Protein AF-A0AAU6RAV0-F1 (afdb_monomer_lite)

Structure (mmCIF, N/CA/C/O backbone):
data_AF-A0AAU6RAV0-F1
#
_entry.id   AF-A0AAU6RAV0-F1
#
loop_
_atom_site.group_PDB
_atom_site.id
_atom_site.type_symbol
_atom_site.label_atom_id
_atom_site.label_alt_id
_atom_site.label_comp_id
_atom_site.label_asym_id
_atom_site.label_entity_id
_atom_site.label_seq_id
_atom_site.pdbx_PDB_ins_code
_atom_site.Cartn_x
_atom_site.Cartn_y
_atom_site.Cartn_z
_atom_site.occupancy
_atom_site.B_iso_or_equiv
_atom_site.auth_seq_id
_atom_site.auth_comp_id
_atom_site.auth_asym_id
_atom_site.auth_atom_id
_atom_site.pdbx_PDB_model_num
ATOM 1 N N . MET A 1 1 ? 9.717 1.327 -17.435 1.00 71.56 1 MET A N 1
ATOM 2 C CA . MET A 1 1 ? 8.575 0.992 -16.561 1.00 71.56 1 MET A CA 1
ATOM 3 C C . MET A 1 1 ? 7.722 2.234 -16.394 1.00 71.56 1 MET A C 1
ATOM 5 O O . MET A 1 1 ? 8.290 3.305 -16.203 1.00 71.56 1 MET A O 1
ATOM 9 N N . THR A 1 2 ? 6.399 2.100 -16.464 1.00 78.50 2 THR A N 1
ATOM 10 C CA . THR A 1 2 ? 5.468 3.223 -16.307 1.00 78.50 2 THR A CA 1
ATOM 11 C C . THR A 1 2 ? 4.397 2.832 -15.302 1.00 78.50 2 THR A C 1
ATOM 13 O O . THR A 1 2 ? 3.655 1.884 -15.534 1.00 78.50 2 THR A O 1
ATOM 16 N N . VAL A 1 3 ? 4.328 3.552 -14.183 1.00 86.00 3 VAL A N 1
ATOM 17 C CA . VAL A 1 3 ? 3.270 3.371 -13.183 1.00 86.00 3 VAL A CA 1
ATOM 18 C C . VAL A 1 3 ? 1.968 3.962 -13.743 1.00 86.00 3 VAL A C 1
ATOM 20 O O . VAL A 1 3 ? 1.996 5.105 -14.211 1.00 86.00 3 VAL A O 1
ATOM 23 N N . PRO A 1 4 ? 0.832 3.236 -13.722 1.00 88.25 4 PRO A N 1
ATOM 24 C CA . PRO A 1 4 ? -0.442 3.778 -14.190 1.00 88.25 4 PRO A CA 1
ATOM 25 C C . PRO A 1 4 ? -0.880 5.021 -13.402 1.00 88.25 4 PRO A C 1
ATOM 27 O O . PRO A 1 4 ? -0.485 5.231 -12.255 1.00 88.25 4 PRO A O 1
ATOM 30 N N . ILE A 1 5 ? -1.731 5.855 -14.002 1.00 86.56 5 ILE A N 1
ATOM 31 C CA . ILE A 1 5 ? -2.294 7.031 -13.324 1.00 86.56 5 ILE A CA 1
ATOM 32 C C . ILE A 1 5 ? -3.286 6.561 -12.257 1.00 86.56 5 ILE A C 1
ATOM 34 O O . ILE A 1 5 ? -4.243 5.859 -12.573 1.00 86.56 5 ILE A O 1
ATOM 38 N N . LYS A 1 6 ? -3.088 7.003 -11.008 1.00 88.19 6 LYS A N 1
ATOM 39 C CA . LYS A 1 6 ? -3.921 6.648 -9.844 1.00 88.19 6 LYS A CA 1
ATOM 40 C C . LYS A 1 6 ? -4.127 5.126 -9.683 1.00 88.19 6 LYS A C 1
ATOM 42 O O . LYS A 1 6 ? -5.265 4.653 -9.711 1.00 88.19 6 LYS A O 1
ATOM 47 N N . PRO A 1 7 ? -3.049 4.344 -9.513 1.00 93.25 7 PRO A N 1
ATOM 48 C CA . PRO A 1 7 ? -3.130 2.890 -9.558 1.00 93.25 7 PRO A CA 1
ATOM 49 C C . PRO A 1 7 ? -3.674 2.271 -8.258 1.00 93.25 7 PRO A C 1
ATOM 51 O O . PRO A 1 7 ? -4.022 1.096 -8.232 1.00 93.25 7 PRO A O 1
ATOM 54 N N . PHE A 1 8 ? -3.766 3.032 -7.166 1.00 95.56 8 PHE A N 1
ATOM 55 C CA . PHE A 1 8 ? -4.202 2.522 -5.869 1.00 95.56 8 PHE A CA 1
ATOM 56 C C . PHE A 1 8 ? -5.709 2.710 -5.709 1.00 95.56 8 PHE A C 1
ATOM 58 O O . PHE A 1 8 ? -6.188 3.809 -5.411 1.00 95.56 8 PHE A O 1
ATOM 65 N N . ARG A 1 9 ? -6.473 1.629 -5.887 1.00 95.44 9 ARG A N 1
ATOM 66 C CA . ARG A 1 9 ? -7.933 1.628 -5.735 1.00 95.44 9 ARG A CA 1
ATOM 67 C C . ARG A 1 9 ? -8.352 0.708 -4.599 1.00 95.44 9 ARG A C 1
ATOM 69 O O . ARG A 1 9 ? -8.193 -0.502 -4.698 1.00 95.44 9 ARG A O 1
ATOM 76 N N . LEU A 1 10 ? -8.931 1.290 -3.552 1.00 96.75 10 LEU A N 1
ATOM 77 C CA . LEU A 1 10 ? -9.359 0.556 -2.367 1.00 96.75 10 LEU A CA 1
ATOM 78 C C . LEU A 1 10 ? -10.600 -0.308 -2.628 1.00 96.75 10 LEU A C 1
ATOM 80 O O . LEU A 1 10 ? -11.670 0.209 -2.954 1.00 96.75 10 LEU A O 1
ATOM 84 N N . LEU A 1 11 ? -10.468 -1.606 -2.380 1.00 95.81 11 LEU A N 1
ATOM 85 C CA . LEU A 1 11 ? -11.560 -2.561 -2.237 1.00 95.81 11 LEU A CA 1
ATOM 86 C C . LEU A 1 11 ? -11.969 -2.619 -0.759 1.00 95.81 11 LEU A C 1
ATOM 88 O O . LEU A 1 11 ? -11.136 -2.833 0.119 1.00 95.81 11 LEU A O 1
ATOM 92 N N . LYS A 1 12 ? -13.255 -2.408 -0.459 1.00 94.06 12 LYS A N 1
ATOM 93 C CA . LYS A 1 12 ? -13.777 -2.400 0.927 1.00 94.06 12 LYS A CA 1
ATOM 94 C C . LYS A 1 12 ? -14.094 -3.803 1.465 1.00 94.06 12 LYS A C 1
ATOM 96 O O . LYS A 1 12 ? -14.724 -3.935 2.509 1.00 94.06 12 LYS A O 1
ATOM 101 N N . HIS A 1 13 ? -13.670 -4.828 0.744 1.00 93.75 13 HIS A N 1
ATOM 102 C CA . HIS A 1 13 ? -13.849 -6.245 1.022 1.00 93.75 13 HIS A CA 1
ATOM 103 C C . HIS A 1 13 ? -12.522 -6.963 0.770 1.00 93.75 13 HIS A C 1
ATOM 105 O O . HIS A 1 13 ? -11.624 -6.398 0.146 1.00 93.75 13 HIS A O 1
ATOM 111 N N . HIS A 1 14 ? -12.407 -8.203 1.239 1.00 93.56 14 HIS A N 1
ATOM 112 C CA . HIS A 1 14 ? -11.262 -9.050 0.920 1.00 93.56 14 HIS A CA 1
ATOM 113 C C . HIS A 1 14 ? -11.235 -9.317 -0.589 1.00 93.56 14 HIS A C 1
ATOM 115 O O . HIS A 1 14 ? -12.265 -9.704 -1.138 1.00 93.56 14 HIS A O 1
ATOM 121 N N . ALA A 1 15 ? -10.091 -9.135 -1.261 1.00 93.88 15 ALA A N 1
ATOM 122 C CA . ALA A 1 15 ? -10.049 -9.322 -2.716 1.00 93.88 15 ALA A CA 1
ATOM 123 C C . ALA A 1 15 ? -10.439 -10.749 -3.108 1.00 93.88 15 ALA A C 1
ATOM 125 O O . ALA A 1 15 ? -10.019 -11.723 -2.470 1.00 93.88 15 ALA A O 1
ATOM 126 N N . THR A 1 16 ? -11.224 -10.846 -4.178 1.00 95.88 16 THR A N 1
ATOM 127 C CA . THR A 1 16 ? -11.565 -12.109 -4.828 1.00 95.88 16 THR A CA 1
ATOM 128 C C . THR A 1 16 ? -10.584 -12.422 -5.957 1.00 95.88 16 THR A C 1
ATOM 130 O O . THR A 1 16 ? -9.750 -11.601 -6.344 1.00 95.88 16 THR A O 1
ATOM 133 N N . ARG A 1 17 ? -10.689 -13.620 -6.538 1.00 94.56 17 ARG A N 1
ATOM 134 C CA . ARG A 1 17 ? -9.878 -14.000 -7.703 1.00 94.56 17 ARG A CA 1
ATOM 135 C C . ARG A 1 17 ? -10.115 -13.065 -8.894 1.00 94.56 17 ARG A C 1
ATOM 137 O O . ARG A 1 17 ? -9.182 -12.759 -9.632 1.00 94.56 17 ARG A O 1
ATOM 144 N N . GLU A 1 18 ? -11.350 -12.610 -9.078 1.00 95.94 18 GLU A N 1
ATOM 145 C CA . GLU A 1 18 ? -11.727 -11.660 -10.123 1.00 95.94 18 GLU A CA 1
ATOM 146 C C . GLU A 1 18 ? -11.078 -10.291 -9.899 1.00 95.94 18 GLU A C 1
ATOM 148 O O . GLU A 1 18 ? -10.617 -9.679 -10.865 1.00 95.94 18 GLU A O 1
ATOM 153 N N . ASP A 1 19 ? 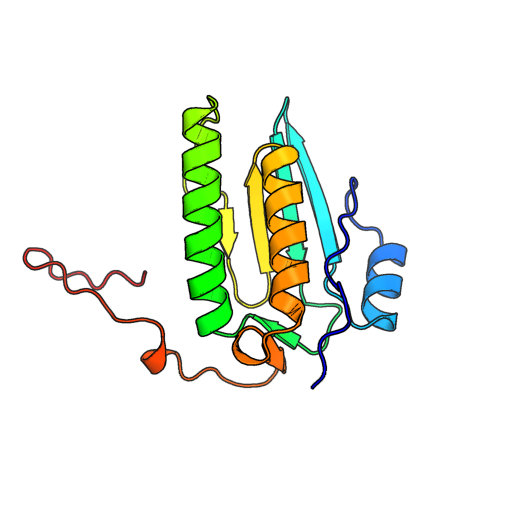-10.995 -9.836 -8.644 1.00 95.69 19 ASP A N 1
ATOM 154 C CA . ASP A 1 19 ? -10.301 -8.596 -8.285 1.00 95.69 19 ASP A CA 1
ATOM 155 C C . ASP A 1 19 ? -8.814 -8.681 -8.645 1.00 95.69 19 ASP A C 1
ATOM 157 O O . ASP A 1 19 ? -8.313 -7.808 -9.355 1.00 95.69 19 ASP A O 1
ATOM 161 N N . TYR A 1 20 ? -8.133 -9.765 -8.250 1.00 94.50 20 TYR A N 1
ATOM 162 C CA . TYR A 1 20 ? -6.730 -10.002 -8.608 1.00 94.50 20 TYR A CA 1
ATOM 163 C C . TYR A 1 20 ? -6.522 -10.030 -10.127 1.00 94.50 20 TYR A C 1
ATOM 165 O O . TYR A 1 20 ? -5.657 -9.323 -10.640 1.00 94.50 20 TYR A O 1
ATOM 173 N N . GLY A 1 21 ? -7.354 -10.773 -10.867 1.00 95.00 21 GLY A N 1
ATOM 174 C CA . GLY A 1 21 ? -7.264 -10.830 -12.330 1.00 95.00 21 GLY A CA 1
ATOM 175 C C . GLY A 1 21 ? -7.567 -9.487 -13.007 1.00 95.00 21 GLY A C 1
ATOM 176 O O . GLY A 1 21 ? -7.038 -9.180 -14.075 1.00 95.00 21 GLY A O 1
ATOM 177 N N . SER A 1 22 ? -8.406 -8.648 -12.396 1.00 95.81 22 SER A N 1
ATOM 178 C CA . SER A 1 22 ? -8.627 -7.276 -12.850 1.00 95.81 22 SER A CA 1
ATOM 179 C C . SER A 1 22 ? -7.403 -6.395 -12.598 1.00 95.81 22 SER A C 1
ATOM 181 O O . SER A 1 22 ? -6.965 -5.697 -13.512 1.00 95.81 22 SER A O 1
ATOM 183 N N . CYS A 1 23 ? -6.824 -6.450 -11.399 1.00 95.81 23 CYS A N 1
ATOM 184 C CA . CYS A 1 23 ? -5.620 -5.703 -11.047 1.00 95.81 23 CYS A CA 1
ATOM 185 C C . CYS A 1 23 ? -4.426 -6.085 -11.934 1.00 95.81 23 CYS A C 1
ATOM 187 O O . CYS A 1 23 ? -3.753 -5.194 -12.447 1.00 95.81 23 CYS A O 1
ATOM 189 N N . GLU A 1 24 ? -4.233 -7.378 -12.204 1.00 95.00 24 GLU A N 1
ATOM 190 C CA . GLU A 1 24 ? -3.163 -7.891 -13.068 1.00 95.00 24 GLU A CA 1
ATOM 191 C C . GLU A 1 24 ? -3.274 -7.366 -14.503 1.00 95.00 24 GLU A C 1
ATOM 193 O O . GLU A 1 24 ? -2.316 -6.818 -15.045 1.00 95.00 24 GLU A O 1
ATOM 198 N N . ARG A 1 25 ? -4.469 -7.429 -15.106 1.00 95.31 25 ARG A N 1
ATOM 199 C CA . ARG A 1 25 ? -4.701 -6.897 -16.463 1.00 95.31 25 ARG A CA 1
ATOM 200 C C . ARG A 1 25 ? -4.451 -5.397 -16.578 1.00 95.31 25 ARG A C 1
ATOM 202 O O . ARG A 1 25 ? -4.089 -4.924 -17.650 1.00 95.31 25 ARG A O 1
ATOM 209 N N . ASN A 1 26 ? -4.681 -4.654 -15.499 1.00 94.94 26 ASN A N 1
ATOM 210 C CA . ASN A 1 26 ? -4.469 -3.210 -15.458 1.00 94.94 26 ASN A CA 1
ATOM 211 C C . ASN A 1 26 ? -3.064 -2.829 -14.966 1.00 94.94 26 ASN A C 1
ATOM 213 O O . ASN A 1 26 ? -2.755 -1.639 -14.919 1.00 94.94 26 ASN A O 1
ATOM 217 N N . ASN A 1 27 ? -2.226 -3.810 -14.612 1.00 94.12 27 ASN A N 1
ATOM 218 C CA . ASN A 1 27 ? -0.908 -3.609 -14.020 1.00 94.12 27 ASN A CA 1
ATOM 219 C C . ASN A 1 27 ? -0.952 -2.677 -12.794 1.00 94.12 27 ASN A C 1
ATOM 221 O O . ASN A 1 27 ? -0.187 -1.718 -12.701 1.00 94.12 27 ASN A O 1
ATOM 225 N N . ILE A 1 28 ? -1.879 -2.924 -11.865 1.00 95.56 28 ILE A N 1
ATOM 226 C CA . ILE A 1 28 ? -2.036 -2.137 -10.632 1.00 95.56 28 ILE A CA 1
ATOM 227 C C . ILE A 1 28 ? -1.948 -3.028 -9.388 1.00 95.56 28 ILE A C 1
ATOM 229 O O . ILE A 1 28 ? -2.308 -4.205 -9.455 1.00 95.56 28 ILE A O 1
ATOM 233 N N . PRO A 1 29 ? -1.512 -2.496 -8.234 1.00 95.69 29 PRO A N 1
ATOM 234 C CA . PRO A 1 29 ? -1.508 -3.234 -6.983 1.00 95.69 29 PRO A CA 1
ATOM 235 C C . PRO A 1 29 ? -2.932 -3.511 -6.497 1.00 95.69 29 PRO A C 1
ATOM 237 O O . PRO A 1 29 ? -3.864 -2.724 -6.698 1.00 95.69 29 PRO A O 1
ATOM 240 N N . THR A 1 30 ? -3.093 -4.625 -5.797 1.00 97.00 30 THR A N 1
ATOM 241 C CA . THR A 1 30 ? -4.350 -4.975 -5.139 1.00 97.00 30 THR A CA 1
ATOM 242 C C . THR A 1 30 ? -4.398 -4.274 -3.789 1.00 97.00 30 THR A C 1
ATOM 244 O O . THR A 1 30 ? -3.580 -4.557 -2.926 1.00 97.00 30 THR A O 1
ATOM 247 N N . CYS A 1 31 ? -5.336 -3.343 -3.604 1.00 97.38 31 CYS A N 1
ATOM 248 C CA . CYS A 1 31 ? -5.524 -2.626 -2.340 1.00 97.38 31 CYS A CA 1
ATOM 249 C C . CYS A 1 31 ? -6.855 -3.060 -1.724 1.00 97.38 31 CYS A C 1
ATOM 251 O O . CYS A 1 31 ? -7.903 -2.722 -2.275 1.00 97.38 31 CYS A O 1
ATOM 253 N N . HIS A 1 32 ? -6.857 -3.778 -0.605 1.00 96.94 32 HIS A N 1
ATOM 254 C CA . HIS A 1 32 ? -8.093 -4.324 -0.041 1.00 96.94 32 HIS A CA 1
ATOM 255 C C . HIS A 1 32 ? -8.163 -4.253 1.485 1.00 96.94 32 HIS A C 1
ATOM 257 O O . HIS A 1 32 ? -7.157 -4.060 2.167 1.00 96.94 32 HIS A O 1
ATOM 263 N N . ILE A 1 33 ? -9.367 -4.400 2.035 1.00 96.38 33 ILE A N 1
ATOM 264 C CA . ILE A 1 33 ? -9.558 -4.563 3.475 1.00 96.38 33 ILE A CA 1
ATOM 265 C C . ILE A 1 33 ? -9.585 -6.055 3.802 1.00 96.38 33 ILE A C 1
ATOM 267 O O . ILE A 1 33 ? -10.498 -6.765 3.389 1.00 96.38 33 ILE A O 1
ATOM 271 N N . THR A 1 34 ? -8.606 -6.526 4.575 1.00 93.75 34 THR A N 1
ATOM 272 C CA . THR A 1 34 ? -8.495 -7.944 4.961 1.00 93.75 34 THR A CA 1
ATOM 273 C C . THR A 1 34 ? -9.312 -8.279 6.200 1.00 93.75 34 THR A C 1
ATOM 275 O O . THR A 1 34 ? -9.765 -9.407 6.376 1.00 93.75 34 THR A O 1
ATOM 278 N N . SER A 1 35 ? -9.508 -7.306 7.088 1.00 91.19 35 SER A N 1
ATOM 279 C CA . SER A 1 35 ? -10.280 -7.485 8.315 1.00 91.19 35 SER A CA 1
ATOM 280 C C . SER A 1 35 ? -10.812 -6.162 8.847 1.00 91.19 35 SER A C 1
ATOM 282 O O . SER A 1 35 ? -10.212 -5.104 8.659 1.00 91.19 35 SER A O 1
ATOM 284 N N . THR A 1 36 ? -11.926 -6.235 9.570 1.00 91.06 36 THR A N 1
ATOM 285 C CA . THR A 1 36 ? -12.533 -5.106 10.279 1.00 91.06 36 THR A CA 1
ATOM 286 C C . THR A 1 36 ? -12.821 -5.502 11.719 1.00 91.06 36 THR A C 1
ATOM 288 O O . THR A 1 36 ? -13.333 -6.591 11.973 1.00 91.06 36 THR A O 1
ATOM 291 N N . HIS A 1 37 ? -12.513 -4.627 12.672 1.00 85.19 37 HIS A N 1
ATOM 292 C CA . HIS A 1 37 ? -12.804 -4.851 14.084 1.00 85.19 37 HIS A CA 1
ATOM 293 C C . HIS A 1 37 ? -13.216 -3.541 14.759 1.00 85.19 37 HIS A C 1
ATOM 295 O O . HIS A 1 37 ? -12.395 -2.640 14.962 1.00 85.19 37 HIS A O 1
ATOM 301 N N . GLY A 1 38 ? -14.502 -3.429 15.098 1.00 86.19 38 GLY A N 1
ATOM 302 C CA . GLY A 1 38 ? -15.086 -2.178 15.576 1.00 86.19 38 GLY A CA 1
ATOM 303 C C . GLY A 1 38 ? -14.914 -1.062 14.542 1.00 86.19 38 GLY A C 1
ATOM 304 O O . GLY A 1 38 ? -15.250 -1.235 13.375 1.00 86.19 38 GLY A O 1
ATOM 305 N N . LYS A 1 39 ? -14.347 0.074 14.963 1.00 85.62 39 LYS A N 1
ATOM 306 C CA . LYS A 1 39 ? -14.094 1.239 14.093 1.00 85.62 39 LYS A CA 1
ATOM 307 C C . LYS A 1 39 ? -12.811 1.143 13.247 1.00 85.62 39 LYS A C 1
ATOM 309 O O . LYS A 1 39 ? -12.461 2.107 12.569 1.00 85.62 39 LYS A O 1
ATOM 314 N N . TYR A 1 40 ? -12.088 0.024 13.318 1.00 87.00 40 TYR A N 1
ATOM 315 C CA . TYR A 1 40 ? -10.792 -0.156 12.662 1.00 87.00 40 TYR A CA 1
ATOM 316 C C . TYR A 1 40 ? -10.857 -1.179 11.539 1.00 87.00 40 TYR A C 1
ATOM 318 O O . TYR A 1 40 ? -11.588 -2.165 11.624 1.00 87.00 40 TYR A O 1
ATOM 326 N N . ALA A 1 41 ? -10.025 -0.970 10.528 1.00 90.56 41 ALA A N 1
ATOM 327 C CA . ALA A 1 41 ? -9.829 -1.874 9.414 1.00 90.56 41 ALA A CA 1
ATOM 328 C C . ALA A 1 41 ? -8.333 -2.133 9.197 1.00 90.56 41 ALA A C 1
ATOM 330 O O . ALA A 1 41 ? -7.480 -1.316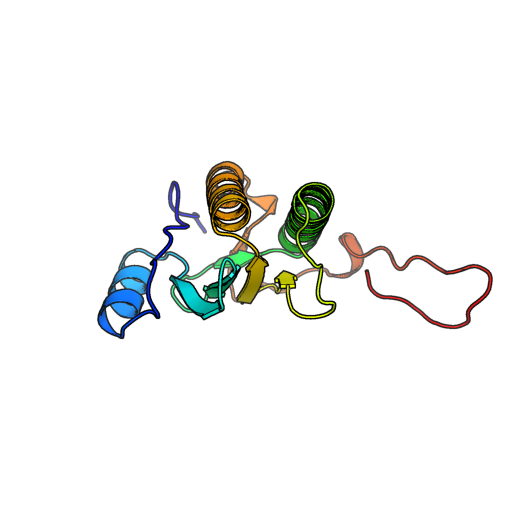 9.556 1.00 90.56 41 ALA A O 1
ATOM 331 N N . THR A 1 42 ? -8.027 -3.289 8.623 1.00 91.56 42 THR A N 1
ATOM 332 C CA . THR A 1 42 ? -6.687 -3.636 8.153 1.00 91.56 42 THR A CA 1
ATOM 333 C C . THR A 1 42 ? -6.685 -3.524 6.637 1.00 91.56 42 THR A C 1
ATOM 335 O O . THR A 1 42 ? -7.365 -4.292 5.960 1.00 91.56 42 THR A O 1
ATOM 338 N N . LEU A 1 43 ? -5.953 -2.540 6.130 1.00 93.50 43 LEU A N 1
ATOM 339 C CA . LEU A 1 43 ? -5.618 -2.378 4.725 1.00 93.50 43 LEU A CA 1
ATOM 340 C C . LEU A 1 43 ? -4.399 -3.237 4.404 1.00 93.50 43 LEU A C 1
ATOM 342 O O . LEU A 1 43 ? -3.392 -3.159 5.109 1.00 93.50 43 LEU A O 1
ATOM 346 N N . GLU A 1 44 ? -4.467 -3.962 3.300 1.00 94.50 44 GLU A N 1
ATOM 347 C CA . GLU A 1 44 ? -3.307 -4.565 2.656 1.00 94.50 44 GLU A CA 1
ATOM 348 C C . GLU A 1 44 ? -3.206 -4.048 1.219 1.00 94.50 44 GLU A C 1
ATOM 350 O O . GLU A 1 44 ? -4.214 -3.928 0.515 1.00 94.50 44 GLU A O 1
ATOM 355 N N . ILE A 1 45 ? -1.995 -3.670 0.816 1.00 94.94 45 ILE A N 1
ATOM 356 C CA . ILE A 1 45 ? -1.651 -3.313 -0.558 1.00 94.94 45 ILE A CA 1
ATOM 357 C C . ILE A 1 45 ? -0.571 -4.279 -1.016 1.00 94.94 45 ILE A C 1
ATOM 359 O O . ILE A 1 45 ? 0.550 -4.231 -0.509 1.00 94.94 45 ILE A O 1
ATOM 363 N N . ASP A 1 46 ? -0.910 -5.114 -1.986 1.00 93.25 46 ASP A N 1
ATOM 364 C CA . ASP A 1 46 ? -0.021 -6.112 -2.565 1.00 93.25 46 ASP A CA 1
ATOM 365 C C . ASP A 1 46 ? 0.339 -5.729 -4.006 1.00 93.25 46 ASP A C 1
ATOM 367 O O . ASP A 1 46 ? -0.530 -5.441 -4.835 1.00 93.25 46 ASP A O 1
ATOM 371 N N . PHE A 1 47 ? 1.636 -5.717 -4.299 1.00 91.88 47 PHE A N 1
ATOM 372 C CA . PHE A 1 47 ? 2.192 -5.412 -5.616 1.00 91.88 47 PHE A CA 1
ATOM 373 C C . PHE A 1 47 ? 2.350 -6.662 -6.503 1.00 91.88 47 PHE A C 1
ATOM 375 O O . PHE A 1 47 ? 2.876 -6.563 -7.608 1.00 91.88 47 PHE A O 1
ATOM 382 N N . ILE A 1 48 ? 1.885 -7.842 -6.072 1.00 91.12 48 ILE A N 1
ATOM 383 C CA . ILE A 1 48 ? 1.967 -9.086 -6.859 1.00 91.12 48 ILE A CA 1
ATOM 384 C C . ILE A 1 48 ? 1.304 -8.975 -8.241 1.00 91.12 48 ILE A C 1
ATOM 386 O O . ILE A 1 48 ? 1.763 -9.595 -9.200 1.00 91.12 48 ILE A O 1
ATOM 390 N N . THR A 1 49 ? 0.256 -8.155 -8.356 1.00 91.19 49 THR A N 1
ATOM 391 C CA . THR A 1 49 ? -0.511 -7.923 -9.589 1.00 91.19 49 THR A CA 1
ATOM 392 C C . THR A 1 49 ? 0.083 -6.848 -10.497 1.00 91.19 49 THR A C 1
ATOM 394 O O . THR A 1 49 ? -0.558 -6.460 -11.471 1.00 91.19 49 THR A O 1
ATOM 397 N N . CYS A 1 50 ? 1.286 -6.346 -10.216 1.00 91.75 50 CYS A N 1
ATOM 398 C CA . CYS A 1 50 ? 1.962 -5.412 -11.108 1.00 91.75 50 CYS A CA 1
ATOM 399 C C . CYS A 1 50 ? 3.448 -5.744 -11.327 1.00 91.75 50 CYS A C 1
ATOM 401 O O . CYS A 1 50 ? 4.048 -6.611 -10.688 1.00 91.75 50 CYS A O 1
ATOM 403 N N . ASP A 1 51 ? 4.047 -5.095 -12.322 1.00 92.31 51 ASP A N 1
ATOM 404 C CA . ASP A 1 51 ? 5.459 -5.230 -12.695 1.00 92.31 51 ASP A CA 1
ATOM 405 C C . ASP A 1 51 ? 6.394 -4.316 -11.885 1.00 92.31 51 ASP A C 1
ATOM 407 O O . ASP A 1 51 ? 7.614 -4.352 -12.063 1.00 92.31 51 ASP A O 1
ATOM 411 N N . TYR A 1 52 ? 5.840 -3.540 -10.954 1.00 91.44 52 TYR A N 1
ATOM 412 C CA . TYR A 1 52 ? 6.558 -2.565 -10.147 1.00 91.44 52 TYR A CA 1
ATOM 413 C C . TYR A 1 52 ? 6.310 -2.744 -8.653 1.00 91.44 52 TYR A C 1
ATOM 415 O O . TYR A 1 52 ? 5.311 -3.310 -8.229 1.00 91.44 52 TYR A O 1
ATOM 423 N N . ARG A 1 53 ? 7.228 -2.225 -7.841 1.00 90.38 53 ARG A N 1
ATOM 424 C CA . ARG A 1 53 ? 7.160 -2.237 -6.375 1.00 90.38 53 ARG A CA 1
ATOM 425 C C . ARG A 1 53 ? 7.722 -0.939 -5.801 1.00 90.38 53 ARG A C 1
ATOM 427 O O . ARG A 1 53 ? 8.298 -0.141 -6.546 1.00 90.38 53 ARG A O 1
ATOM 434 N N . LEU A 1 54 ? 7.580 -0.713 -4.494 1.00 89.00 54 LEU A N 1
ATOM 435 C CA . LEU A 1 54 ? 8.212 0.446 -3.862 1.00 89.00 54 LEU A CA 1
ATOM 436 C C . LEU A 1 54 ? 9.739 0.307 -3.877 1.00 89.00 54 LEU A C 1
ATOM 438 O O . LEU A 1 54 ? 10.290 -0.702 -3.430 1.00 89.00 54 LEU A O 1
ATOM 442 N N . SER A 1 55 ? 10.420 1.363 -4.316 1.00 89.56 55 SER A N 1
ATOM 443 C CA . SER A 1 55 ? 11.863 1.518 -4.124 1.00 89.56 55 SER A CA 1
ATOM 444 C C . SER A 1 55 ? 12.193 1.721 -2.642 1.00 89.56 55 SER A C 1
ATOM 446 O O . SER A 1 55 ? 11.316 2.041 -1.839 1.00 89.56 55 SER A O 1
ATOM 448 N N . SER A 1 56 ? 13.463 1.613 -2.264 1.00 85.81 56 SER A N 1
ATOM 449 C CA . SER A 1 56 ? 13.918 1.909 -0.897 1.00 85.81 56 SER A CA 1
ATOM 450 C C . SER A 1 56 ? 13.636 3.364 -0.501 1.00 85.81 56 SER A C 1
ATOM 452 O O . SER A 1 56 ? 13.213 3.639 0.622 1.00 85.81 56 SER A O 1
ATOM 454 N N . TYR A 1 57 ? 13.780 4.304 -1.443 1.00 87.25 57 TYR A N 1
ATOM 455 C CA . TYR A 1 57 ? 13.365 5.696 -1.242 1.00 87.25 57 TYR A CA 1
ATOM 456 C C . TYR A 1 57 ? 11.848 5.808 -1.033 1.00 87.25 57 TYR A C 1
ATOM 458 O O . TYR A 1 57 ? 11.397 6.512 -0.128 1.00 87.25 57 TYR A O 1
ATOM 466 N N . GLY A 1 58 ? 11.062 5.091 -1.842 1.00 88.38 58 GLY A N 1
ATOM 467 C CA . GLY A 1 58 ? 9.609 5.035 -1.723 1.00 88.38 58 GLY A CA 1
ATOM 468 C C . GLY A 1 58 ? 9.150 4.470 -0.384 1.00 88.38 58 GLY A C 1
ATOM 469 O O . GLY A 1 58 ? 8.301 5.077 0.261 1.00 88.38 58 GLY A O 1
ATOM 470 N N . GLN A 1 59 ? 9.762 3.379 0.078 1.00 87.00 59 GLN A N 1
ATOM 471 C CA . GLN A 1 59 ? 9.507 2.786 1.392 1.00 87.00 59 GLN A CA 1
ATOM 472 C C . GLN A 1 59 ? 9.776 3.783 2.518 1.00 87.00 59 GLN A C 1
ATOM 474 O O . GLN A 1 59 ? 8.883 4.037 3.319 1.00 87.00 59 GLN A O 1
ATOM 479 N N . CYS A 1 60 ? 10.956 4.410 2.539 1.00 85.12 60 CYS A N 1
ATOM 480 C CA . CYS A 1 60 ? 11.318 5.393 3.562 1.00 85.12 60 CYS A CA 1
ATOM 481 C C . CYS A 1 60 ? 10.337 6.578 3.590 1.00 85.12 60 CYS A C 1
ATOM 483 O O . CYS A 1 60 ? 9.798 6.938 4.641 1.00 85.12 60 CYS A O 1
ATOM 485 N N . LYS A 1 61 ? 10.027 7.145 2.417 1.00 88.56 61 LYS A N 1
ATOM 486 C CA . LYS A 1 61 ? 9.082 8.261 2.289 1.00 88.56 61 LYS A CA 1
ATOM 487 C C . LYS A 1 61 ? 7.682 7.875 2.774 1.00 88.56 61 LYS A C 1
ATOM 489 O O . LYS A 1 61 ? 7.084 8.607 3.562 1.00 88.56 61 LYS A O 1
ATOM 494 N N . MET A 1 62 ? 7.182 6.715 2.351 1.00 86.88 62 MET A N 1
ATOM 495 C CA . MET A 1 62 ? 5.868 6.208 2.748 1.00 86.88 62 MET A CA 1
ATOM 496 C C . MET A 1 62 ? 5.805 5.845 4.233 1.00 86.88 62 MET A C 1
ATOM 498 O O . MET A 1 62 ? 4.786 6.101 4.869 1.00 86.88 62 MET A O 1
ATOM 502 N N . GLN A 1 63 ? 6.885 5.311 4.808 1.00 86.25 63 GLN A N 1
ATOM 503 C CA . GLN A 1 63 ? 6.965 5.009 6.235 1.00 86.25 63 GLN A CA 1
ATOM 504 C C . GLN A 1 63 ? 6.907 6.291 7.070 1.00 86.25 63 GLN A C 1
ATOM 506 O O . GLN A 1 63 ? 6.163 6.350 8.047 1.00 86.25 63 GLN A O 1
ATOM 511 N N . GLY A 1 64 ? 7.618 7.347 6.659 1.00 84.50 64 GLY A N 1
ATOM 512 C CA . GLY A 1 64 ? 7.524 8.663 7.296 1.00 84.50 64 GLY A CA 1
ATOM 513 C C . GLY A 1 64 ? 6.101 9.231 7.268 1.00 84.50 64 GLY A C 1
ATOM 514 O O . GLY A 1 64 ? 5.604 9.713 8.286 1.00 84.50 64 GLY A O 1
ATOM 515 N N . MET A 1 65 ? 5.410 9.113 6.130 1.00 85.88 65 MET A N 1
ATOM 516 C CA . MET A 1 65 ? 4.016 9.551 5.996 1.00 85.88 65 MET A CA 1
ATOM 517 C C . MET A 1 65 ? 3.058 8.730 6.860 1.00 85.88 65 MET A C 1
ATOM 519 O O . MET A 1 65 ? 2.239 9.304 7.574 1.00 85.88 65 MET A O 1
ATOM 523 N N . LEU A 1 66 ? 3.184 7.401 6.846 1.00 84.69 66 LEU A N 1
ATOM 524 C CA . LEU A 1 66 ? 2.393 6.514 7.696 1.00 84.69 66 LEU A CA 1
ATOM 525 C C . LEU A 1 66 ? 2.589 6.852 9.179 1.00 84.69 66 LEU A C 1
ATOM 527 O O . LEU A 1 66 ? 1.614 6.923 9.921 1.00 84.69 66 LEU A O 1
ATOM 531 N N . ASN A 1 67 ? 3.831 7.095 9.605 1.00 84.06 67 ASN A N 1
ATOM 532 C CA . ASN A 1 67 ? 4.134 7.472 10.984 1.00 84.06 67 ASN A CA 1
ATOM 533 C C . ASN A 1 67 ? 3.420 8.775 11.377 1.00 84.06 67 ASN A C 1
ATOM 535 O O . ASN A 1 67 ? 2.802 8.827 12.439 1.00 84.06 67 ASN A O 1
ATOM 539 N N . MET A 1 68 ? 3.443 9.796 10.514 1.00 85.06 68 MET A N 1
ATOM 540 C CA . MET A 1 68 ? 2.728 11.057 10.754 1.00 85.06 68 MET A CA 1
ATOM 541 C C . MET A 1 68 ? 1.209 10.864 10.837 1.00 85.06 68 MET A C 1
ATOM 543 O O . MET A 1 68 ? 0.573 11.363 11.765 1.00 85.06 68 MET A O 1
ATOM 547 N N . GLU A 1 69 ? 0.620 10.098 9.918 1.00 85.19 69 GLU A N 1
ATOM 548 C CA . GLU A 1 69 ? -0.820 9.820 9.930 1.00 85.19 69 GLU A CA 1
ATOM 549 C C . GLU A 1 69 ? -1.253 9.024 11.167 1.00 85.19 69 GLU A C 1
ATOM 551 O O . GLU A 1 69 ? -2.295 9.310 11.760 1.00 85.19 69 GLU A O 1
ATOM 556 N N . LEU A 1 70 ? -0.440 8.063 11.615 1.00 81.31 70 LEU A N 1
ATOM 557 C CA . LEU A 1 70 ? -0.700 7.317 12.846 1.00 81.31 70 LEU A CA 1
ATOM 558 C C . LEU A 1 70 ? -0.600 8.206 14.092 1.00 81.31 70 LEU A C 1
ATOM 560 O O . LEU A 1 70 ? -1.407 8.035 15.006 1.00 81.31 70 LEU A O 1
ATOM 564 N N . ILE A 1 71 ? 0.316 9.182 14.120 1.00 84.00 71 ILE A N 1
ATOM 565 C CA . ILE A 1 71 ? 0.373 10.197 15.185 1.00 84.00 71 ILE A CA 1
ATOM 566 C C . ILE A 1 71 ? -0.918 11.026 15.192 1.00 84.00 71 ILE A C 1
ATOM 568 O O . ILE A 1 71 ? -1.536 11.185 16.245 1.00 84.00 71 ILE A O 1
ATOM 572 N N . PHE A 1 72 ? -1.389 11.504 14.036 1.00 82.94 72 PHE A N 1
ATOM 573 C CA . PHE A 1 72 ? -2.659 12.236 13.968 1.00 82.94 72 PHE A CA 1
ATOM 574 C C . PHE A 1 72 ? -3.865 11.371 14.332 1.00 82.94 72 PHE A C 1
ATOM 576 O O . PHE A 1 72 ? -4.810 11.861 14.949 1.00 82.94 72 PHE A O 1
ATOM 583 N N . ALA A 1 73 ? -3.865 10.090 13.965 1.00 79.38 73 ALA A N 1
ATOM 584 C CA . ALA A 1 73 ? -4.893 9.151 14.397 1.00 79.38 73 ALA A CA 1
ATOM 585 C C . ALA A 1 73 ? -4.874 8.990 15.924 1.00 79.38 73 ALA A C 1
ATOM 587 O O . ALA A 1 73 ? -5.928 9.013 16.561 1.00 79.38 73 ALA A O 1
ATOM 588 N N . TRP A 1 74 ? -3.690 8.885 16.531 1.00 82.56 74 TRP A N 1
ATOM 589 C CA . TRP A 1 74 ? -3.535 8.782 17.982 1.00 82.56 74 TRP A CA 1
ATOM 590 C C . TRP A 1 74 ? -4.048 10.012 18.720 1.00 82.56 74 TRP A C 1
ATOM 592 O O . TRP A 1 74 ? -4.822 9.869 19.665 1.00 82.56 74 TRP A O 1
ATOM 602 N N . LEU A 1 75 ? -3.734 11.213 18.227 1.00 83.62 75 LEU A N 1
ATOM 603 C CA . LEU A 1 75 ? -4.285 12.466 18.757 1.00 83.62 75 LEU A CA 1
ATOM 604 C C . LEU A 1 75 ? -5.824 12.529 18.660 1.00 83.62 75 LEU A C 1
ATOM 606 O O . LEU A 1 75 ? -6.462 13.202 19.463 1.00 83.62 75 LEU A O 1
ATOM 610 N N . ARG A 1 76 ? -6.435 11.787 17.724 1.00 82.12 76 ARG A N 1
ATOM 611 C CA . ARG A 1 76 ? -7.896 11.605 17.590 1.00 82.12 76 ARG A CA 1
ATOM 612 C C . ARG A 1 76 ? -8.461 10.459 18.452 1.00 82.12 76 ARG A C 1
ATOM 614 O O . ARG A 1 76 ? -9.636 10.114 18.325 1.00 82.12 76 ARG A O 1
ATOM 621 N N . GLY A 1 77 ? -7.650 9.839 19.311 1.00 78.50 77 GLY A N 1
ATOM 622 C CA . GLY A 1 77 ? -8.058 8.733 20.185 1.00 78.50 77 GLY A CA 1
ATOM 623 C C . GLY A 1 77 ? -7.970 7.340 19.547 1.00 78.50 77 GLY A C 1
ATOM 624 O O . GLY A 1 77 ? -8.670 6.417 19.979 1.00 78.50 77 GLY A O 1
ATOM 625 N N . TYR A 1 78 ? -7.157 7.163 18.498 1.00 76.94 78 TYR A N 1
ATOM 626 C CA . TYR A 1 78 ? -6.746 5.840 18.011 1.00 76.94 78 TYR A CA 1
ATOM 627 C C . TYR A 1 78 ? -5.761 5.201 18.989 1.00 76.94 78 TYR A C 1
ATOM 629 O O . TYR A 1 78 ? -4.801 5.843 19.401 1.00 76.94 78 TYR A O 1
ATOM 637 N N . ASN A 1 79 ? -5.937 3.923 19.321 1.00 75.81 79 ASN A N 1
ATOM 638 C CA . ASN A 1 79 ? -4.930 3.207 20.099 1.00 75.81 79 ASN A CA 1
ATOM 639 C C . ASN A 1 79 ? -3.896 2.584 19.148 1.00 75.81 79 ASN A C 1
ATOM 641 O O . ASN A 1 79 ? -4.201 1.595 18.477 1.00 75.81 79 ASN A O 1
ATOM 645 N N . ILE A 1 80 ? -2.692 3.165 19.075 1.00 69.62 80 ILE A N 1
ATOM 646 C CA . ILE A 1 80 ? -1.612 2.638 18.234 1.00 69.62 80 ILE A CA 1
ATOM 647 C C . ILE A 1 80 ? -1.153 1.296 18.807 1.00 69.62 80 ILE A C 1
ATOM 649 O O . ILE A 1 80 ? -0.467 1.227 19.822 1.00 69.62 80 ILE A O 1
ATOM 653 N N . THR A 1 81 ? -1.481 0.209 18.117 1.00 66.69 81 THR A N 1
ATOM 654 C CA . THR A 1 81 ? -0.876 -1.096 18.391 1.00 66.69 81 THR A CA 1
ATOM 655 C C . THR A 1 81 ? 0.426 -1.235 17.611 1.00 66.69 81 THR A C 1
ATOM 657 O O . THR A 1 81 ? 0.396 -1.223 16.378 1.00 66.69 81 THR A O 1
ATOM 660 N N . MET A 1 82 ? 1.547 -1.407 18.318 1.00 56.00 82 MET A N 1
ATOM 661 C CA . MET A 1 82 ? 2.854 -1.696 17.716 1.00 56.00 82 MET A CA 1
ATOM 662 C C . MET A 1 82 ? 2.797 -2.920 16.783 1.00 56.00 82 MET A C 1
ATOM 664 O O . MET A 1 82 ? 2.031 -3.856 17.022 1.00 56.00 82 MET A O 1
ATOM 668 N N . ASN A 1 83 ? 3.632 -2.915 15.738 1.00 56.12 83 ASN A N 1
ATOM 669 C CA . ASN A 1 83 ? 3.854 -4.027 14.798 1.00 56.12 83 ASN A CA 1
ATOM 670 C C . ASN A 1 83 ? 2.646 -4.453 13.939 1.00 56.12 83 ASN A C 1
ATOM 672 O O . ASN A 1 83 ? 2.635 -5.564 13.416 1.00 56.12 83 ASN A O 1
ATOM 676 N N . LYS A 1 84 ? 1.621 -3.603 13.783 1.00 64.44 84 LYS A N 1
ATOM 677 C CA . LYS A 1 84 ? 0.447 -3.904 12.930 1.00 64.44 84 LYS A CA 1
ATOM 678 C C . LYS A 1 84 ? 0.350 -3.075 11.652 1.00 64.44 84 LYS A C 1
ATOM 680 O O . LYS A 1 84 ? -0.557 -3.308 10.860 1.00 64.44 84 LYS A O 1
ATOM 685 N N . SER A 1 85 ? 1.268 -2.132 11.463 1.00 74.00 85 SER A N 1
ATOM 686 C CA . SER A 1 85 ? 1.380 -1.349 10.238 1.00 74.00 85 SER A CA 1
ATOM 687 C C . SER A 1 85 ? 2.839 -1.344 9.791 1.00 74.00 85 SER A C 1
ATOM 689 O O . SER A 1 85 ? 3.716 -1.063 10.605 1.00 74.00 85 SER A O 1
ATOM 691 N N . ASN A 1 86 ? 3.094 -1.688 8.532 1.00 79.56 86 ASN A N 1
ATOM 692 C CA . ASN A 1 86 ? 4.426 -1.820 7.952 1.00 79.56 86 ASN A CA 1
ATOM 693 C C . ASN A 1 86 ? 4.397 -1.441 6.465 1.00 79.56 86 ASN A C 1
ATOM 695 O O . ASN A 1 86 ? 3.503 -1.877 5.737 1.00 79.56 86 ASN A O 1
ATOM 699 N N . ILE A 1 87 ? 5.393 -0.678 6.013 1.00 82.44 87 ILE A N 1
ATOM 700 C CA . ILE A 1 87 ? 5.629 -0.406 4.595 1.00 82.44 87 ILE A CA 1
ATOM 701 C C . ILE A 1 87 ? 6.733 -1.343 4.091 1.00 82.44 87 ILE A C 1
ATOM 703 O O . ILE A 1 87 ? 7.918 -1.026 4.155 1.00 82.44 87 ILE A O 1
ATOM 707 N N . GLY A 1 88 ? 6.351 -2.509 3.573 1.00 81.62 88 GLY A N 1
ATOM 708 C CA . GLY A 1 88 ? 7.272 -3.376 2.844 1.00 81.62 88 GLY A CA 1
ATOM 709 C C . GLY A 1 88 ? 7.426 -2.951 1.383 1.00 81.62 88 GLY A C 1
ATOM 710 O O . GLY A 1 88 ? 6.615 -2.204 0.837 1.00 81.62 88 GLY A O 1
ATOM 711 N N . SER A 1 89 ? 8.466 -3.468 0.723 1.00 77.75 89 SER A N 1
ATOM 712 C CA . SER A 1 89 ? 8.707 -3.182 -0.700 1.00 77.75 89 SER A CA 1
ATOM 713 C C . SER A 1 89 ? 7.595 -3.702 -1.620 1.00 77.75 89 SER A C 1
ATOM 715 O O . SER A 1 89 ? 7.203 -3.003 -2.551 1.00 77.75 89 SER A O 1
ATOM 717 N N . SER A 1 90 ? 7.080 -4.903 -1.332 1.00 84.25 90 SER A N 1
ATOM 718 C CA . SER A 1 90 ? 6.085 -5.613 -2.151 1.00 84.25 90 SER A CA 1
ATOM 719 C C . SER A 1 90 ? 4.713 -5.729 -1.492 1.00 84.25 90 SER A C 1
ATOM 721 O O . SER A 1 90 ? 3.740 -6.005 -2.182 1.00 84.25 90 SER A O 1
ATOM 723 N N . VAL A 1 91 ? 4.635 -5.541 -0.172 1.00 87.50 91 VAL A N 1
ATOM 724 C CA . VAL A 1 91 ? 3.384 -5.600 0.589 1.00 87.50 91 VAL A CA 1
ATOM 725 C C . VAL A 1 91 ? 3.395 -4.494 1.631 1.00 87.50 91 VAL A C 1
ATOM 727 O O . VAL A 1 91 ? 4.358 -4.348 2.387 1.00 87.50 91 VAL A O 1
ATOM 730 N N . ILE A 1 92 ? 2.317 -3.725 1.680 1.00 90.19 92 ILE A N 1
ATOM 731 C CA . ILE A 1 92 ? 2.068 -2.710 2.699 1.00 90.19 92 ILE A CA 1
ATOM 732 C C . ILE A 1 92 ? 0.879 -3.170 3.526 1.00 90.19 92 ILE A C 1
ATOM 734 O O . ILE A 1 92 ? -0.171 -3.486 2.975 1.00 90.19 92 ILE A O 1
ATOM 738 N N . VAL A 1 93 ? 1.019 -3.139 4.845 1.00 89.75 93 VAL A N 1
ATOM 739 C CA . VAL A 1 93 ? -0.080 -3.422 5.769 1.00 89.75 93 VAL A CA 1
ATOM 740 C C . VAL A 1 93 ? -0.303 -2.193 6.628 1.00 89.75 93 VAL A C 1
ATOM 742 O O . VAL A 1 93 ? 0.644 -1.647 7.190 1.00 89.75 93 VAL A O 1
ATOM 745 N N . VAL A 1 94 ? -1.546 -1.742 6.747 1.00 88.31 94 VAL A N 1
ATOM 746 C CA . VAL A 1 94 ? -1.911 -0.620 7.614 1.00 88.31 94 VAL A CA 1
ATOM 747 C C . VAL A 1 94 ? -3.154 -0.972 8.400 1.00 88.31 94 VAL A C 1
ATOM 749 O O . VAL A 1 94 ? -4.229 -1.158 7.837 1.00 88.31 94 VAL A O 1
ATOM 752 N N . LYS A 1 95 ? -3.038 -0.970 9.725 1.00 87.44 95 LYS A N 1
ATOM 753 C CA . LYS A 1 95 ? -4.195 -1.022 10.610 1.00 87.44 95 LYS A CA 1
ATOM 754 C C . LYS A 1 95 ? -4.540 0.377 11.101 1.00 87.44 95 LYS A C 1
ATOM 756 O O . LYS A 1 95 ? -3.739 0.995 11.806 1.00 87.44 95 LYS A O 1
ATOM 761 N N . SER A 1 96 ? -5.722 0.873 10.745 1.00 85.94 96 SER A N 1
ATOM 762 C CA . SER A 1 96 ? -6.211 2.178 11.199 1.00 85.94 96 SER A CA 1
ATOM 763 C C . SER A 1 96 ? -7.726 2.326 11.015 1.00 85.94 96 SER A C 1
ATOM 765 O O . SER A 1 96 ? -8.422 1.382 10.646 1.00 85.94 96 SER A O 1
ATOM 767 N N . ASP A 1 97 ? -8.260 3.509 11.304 1.00 87.81 97 ASP A N 1
ATOM 768 C CA . ASP A 1 97 ? -9.606 3.896 10.889 1.00 87.81 97 ASP A CA 1
ATOM 769 C C . ASP A 1 97 ? -9.681 4.167 9.369 1.00 87.81 97 ASP A C 1
ATOM 771 O O . ASP A 1 97 ? -8.672 4.380 8.689 1.00 87.81 97 ASP A O 1
ATOM 775 N N . MET A 1 98 ? -10.902 4.171 8.826 1.00 89.94 98 MET A N 1
ATOM 776 C CA . MET A 1 98 ? -11.126 4.354 7.387 1.00 89.94 98 MET A CA 1
ATOM 777 C C . MET A 1 98 ? -10.720 5.736 6.863 1.00 89.94 98 MET A C 1
ATOM 779 O O . MET A 1 98 ? -10.419 5.854 5.676 1.00 89.94 98 MET A O 1
ATOM 783 N N . LEU A 1 99 ? -10.703 6.778 7.703 1.00 89.19 99 LEU A N 1
ATOM 784 C CA . LEU A 1 99 ? -10.252 8.106 7.281 1.00 89.19 99 LEU A CA 1
ATOM 785 C C . LEU A 1 99 ? -8.748 8.064 6.996 1.00 89.19 99 LEU A C 1
ATOM 787 O O . LEU A 1 99 ? -8.329 8.421 5.899 1.00 89.19 99 LEU A O 1
ATOM 791 N N . THR A 1 100 ? -7.963 7.524 7.926 1.00 88.31 100 THR A N 1
ATOM 792 C CA . THR A 1 100 ? -6.515 7.340 7.765 1.00 88.31 100 THR A CA 1
ATOM 793 C C . THR A 1 100 ? -6.176 6.459 6.553 1.00 88.31 100 THR A C 1
ATOM 795 O O . THR A 1 100 ? -5.304 6.803 5.756 1.00 88.31 100 THR A O 1
ATOM 798 N N . ILE A 1 101 ? -6.906 5.355 6.351 1.00 91.62 101 ILE A N 1
ATOM 799 C CA . ILE A 1 101 ? -6.736 4.472 5.182 1.00 91.62 101 ILE A CA 1
ATOM 800 C C . ILE A 1 101 ? -6.974 5.224 3.864 1.00 91.62 101 ILE A C 1
ATOM 802 O O . ILE A 1 101 ? -6.160 5.134 2.943 1.00 91.62 101 ILE A O 1
ATOM 806 N N . ASN A 1 102 ? -8.056 6.001 3.769 1.00 92.94 102 ASN A N 1
ATOM 807 C CA . ASN A 1 102 ? -8.353 6.781 2.566 1.00 92.94 102 ASN A CA 1
ATOM 808 C C . ASN A 1 102 ? -7.300 7.869 2.308 1.00 92.94 102 ASN A C 1
ATOM 810 O O . ASN A 1 102 ? -6.940 8.105 1.150 1.00 92.94 102 ASN A O 1
ATOM 814 N N . THR A 1 103 ? -6.774 8.500 3.363 1.00 91.00 103 THR A N 1
ATOM 815 C CA . THR A 1 103 ? -5.663 9.455 3.250 1.00 91.00 103 THR A CA 1
ATOM 816 C C . THR A 1 103 ? -4.432 8.785 2.646 1.00 91.00 103 THR A C 1
ATOM 818 O O . THR A 1 103 ? -3.880 9.298 1.675 1.00 91.00 103 THR A O 1
ATOM 821 N N . ILE A 1 104 ? -4.045 7.604 3.137 1.00 90.69 104 ILE A N 1
ATOM 822 C CA . ILE A 1 104 ? -2.880 6.861 2.629 1.00 90.69 104 ILE A CA 1
ATOM 823 C C . ILE A 1 104 ? -3.048 6.500 1.149 1.00 90.69 104 ILE A C 1
ATOM 825 O O . ILE A 1 104 ? -2.141 6.746 0.355 1.00 90.69 104 ILE A O 1
ATOM 829 N N . ILE A 1 105 ? -4.217 5.987 0.750 1.00 94.50 105 ILE A N 1
ATOM 830 C CA . ILE A 1 105 ? -4.517 5.670 -0.657 1.00 94.50 105 ILE A CA 1
ATOM 831 C C . ILE A 1 105 ? -4.448 6.924 -1.539 1.00 94.50 105 ILE A C 1
ATOM 833 O O . ILE A 1 105 ? -3.899 6.892 -2.641 1.00 94.50 105 ILE A O 1
ATOM 837 N N . THR A 1 106 ? -4.976 8.049 -1.059 1.00 93.38 106 THR A N 1
ATOM 838 C CA . THR A 1 106 ? -4.933 9.325 -1.787 1.00 93.38 106 THR A CA 1
ATOM 839 C C . THR A 1 106 ? -3.496 9.794 -1.987 1.00 93.38 106 THR A C 1
ATOM 841 O O . THR A 1 106 ? -3.110 10.145 -3.101 1.00 93.38 106 THR A O 1
ATOM 844 N N . GLN A 1 107 ? -2.685 9.746 -0.932 1.00 89.56 107 GLN A N 1
ATOM 845 C CA . GLN A 1 107 ? -1.280 10.133 -0.984 1.00 89.56 107 GLN A CA 1
ATOM 846 C C . GLN A 1 107 ? -0.468 9.234 -1.920 1.00 89.56 107 GLN A C 1
ATOM 848 O O . GLN A 1 107 ? 0.285 9.740 -2.747 1.00 89.56 107 GLN A O 1
ATOM 853 N N . LEU A 1 108 ? -0.677 7.916 -1.869 1.00 90.62 108 LEU A N 1
ATOM 854 C CA . LEU A 1 108 ? -0.056 6.967 -2.797 1.00 90.62 108 LEU A CA 1
ATOM 855 C C . LEU A 1 108 ? -0.383 7.286 -4.261 1.00 90.62 108 LEU A C 1
ATOM 857 O O . LEU A 1 108 ? 0.498 7.241 -5.115 1.00 90.62 108 LEU A O 1
ATOM 861 N N . ASN A 1 109 ? -1.629 7.664 -4.554 1.00 93.56 109 ASN A N 1
ATOM 862 C CA . ASN A 1 109 ? -2.042 8.064 -5.899 1.00 93.56 109 ASN A CA 1
ATOM 863 C C . ASN A 1 109 ? -1.442 9.401 -6.355 1.00 93.56 109 ASN A C 1
ATOM 865 O O . ASN A 1 109 ? -1.161 9.560 -7.538 1.00 93.56 109 ASN A O 1
ATOM 869 N N . VAL A 1 110 ? -1.237 10.365 -5.454 1.00 90.38 110 VAL A N 1
ATOM 870 C CA . VAL A 1 110 ? -0.514 11.613 -5.775 1.00 90.38 110 VAL A CA 1
ATOM 871 C C . VAL A 1 110 ? 0.946 11.300 -6.106 1.00 90.38 110 VAL A C 1
ATOM 873 O O . VAL A 1 110 ? 1.508 11.785 -7.090 1.00 90.38 110 VAL A O 1
ATOM 876 N N . LEU A 1 111 ? 1.539 10.437 -5.290 1.00 87.06 111 LEU A N 1
ATOM 877 C CA . LEU A 1 111 ? 2.931 10.031 -5.363 1.00 87.06 111 LEU A CA 1
ATOM 878 C C . LEU A 1 111 ? 3.242 9.048 -6.500 1.00 87.06 111 LEU A C 1
ATOM 880 O O . LEU A 1 111 ? 4.411 8.899 -6.847 1.00 87.06 111 LEU A O 1
ATOM 884 N N . SER A 1 112 ? 2.232 8.429 -7.122 1.00 87.44 112 SER A N 1
ATOM 885 C CA . SER A 1 112 ? 2.404 7.471 -8.228 1.00 87.44 112 SER A CA 1
ATOM 886 C C . SER A 1 112 ? 3.094 8.067 -9.460 1.00 87.44 112 SER A C 1
ATOM 888 O O . SER A 1 112 ? 3.598 7.331 -10.302 1.00 87.44 112 SER A O 1
ATOM 890 N N . SER A 1 113 ? 3.128 9.397 -9.556 1.00 84.75 113 SER A N 1
ATOM 891 C CA . SER A 1 113 ? 3.803 10.154 -10.613 1.00 84.75 113 SER A CA 1
ATOM 892 C C . SER A 1 113 ? 5.310 10.354 -10.386 1.00 84.75 113 SER A C 1
ATOM 894 O O . SER A 1 113 ? 6.028 10.675 -11.332 1.00 84.75 113 SER A O 1
ATOM 896 N N . ASP A 1 114 ? 5.819 10.165 -9.162 1.00 87.38 114 ASP A N 1
ATOM 897 C CA . ASP A 1 114 ? 7.240 10.344 -8.846 1.00 87.38 114 ASP A CA 1
ATOM 898 C C . ASP A 1 114 ? 8.007 9.048 -9.137 1.00 87.38 114 ASP A C 1
ATOM 900 O O . ASP A 1 114 ? 7.959 8.077 -8.378 1.00 87.38 114 ASP A O 1
ATOM 904 N N . ALA A 1 115 ? 8.756 9.050 -10.241 1.00 83.31 115 ALA A N 1
ATOM 905 C CA . ALA A 1 115 ? 9.508 7.894 -10.726 1.00 83.31 115 ALA A CA 1
AT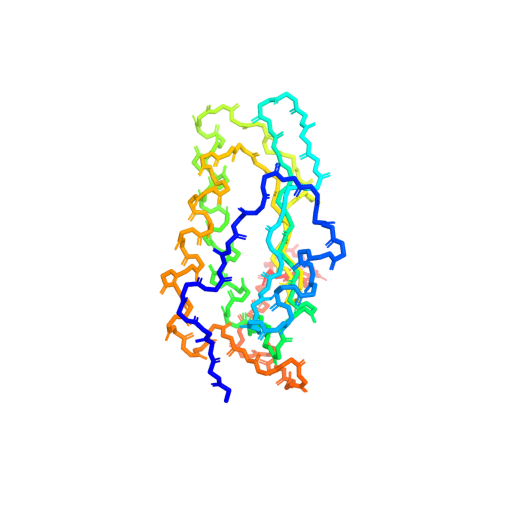OM 906 C C . ALA A 1 115 ? 10.543 7.349 -9.725 1.00 83.31 115 ALA A C 1
ATOM 908 O O . ALA A 1 115 ? 10.989 6.217 -9.868 1.00 83.31 115 ALA A O 1
ATOM 909 N N . ARG A 1 116 ? 10.928 8.116 -8.696 1.00 87.44 116 ARG A N 1
ATOM 910 C CA . ARG A 1 116 ? 11.873 7.651 -7.667 1.00 87.44 116 ARG A CA 1
ATOM 911 C C . ARG A 1 116 ? 11.225 6.714 -6.652 1.00 87.44 116 ARG A C 1
ATOM 913 O O . ARG A 1 116 ? 11.945 6.018 -5.938 1.00 87.44 116 ARG A O 1
ATOM 920 N N . LEU A 1 117 ? 9.896 6.723 -6.528 1.00 88.00 117 LEU A N 1
ATOM 921 C CA . LEU A 1 117 ? 9.178 5.951 -5.506 1.00 88.00 117 LEU A CA 1
ATOM 922 C C . LEU A 1 117 ? 8.960 4.500 -5.909 1.00 88.00 117 LEU A C 1
ATOM 924 O O . LEU A 1 117 ? 8.808 3.648 -5.035 1.00 88.00 117 LEU A O 1
ATOM 928 N N . PHE A 1 118 ? 8.961 4.223 -7.208 1.00 89.88 118 PHE A N 1
ATOM 929 C CA . PHE A 1 118 ? 8.665 2.911 -7.753 1.00 89.88 118 PHE A CA 1
ATOM 930 C C . PHE A 1 118 ? 9.839 2.411 -8.577 1.00 89.88 118 PHE A C 1
ATOM 932 O O . PHE A 1 118 ? 10.534 3.186 -9.229 1.00 89.88 118 PHE A O 1
ATOM 939 N N . ARG A 1 119 ? 10.041 1.100 -8.563 1.00 88.19 119 ARG A N 1
ATOM 940 C CA . ARG A 1 119 ? 11.008 0.413 -9.419 1.00 88.19 119 ARG A CA 1
ATOM 941 C C . ARG A 1 119 ? 10.413 -0.854 -9.981 1.00 88.19 119 ARG A C 1
ATOM 943 O O . ARG A 1 119 ? 9.410 -1.350 -9.466 1.00 88.19 119 ARG A O 1
ATOM 950 N N . HIS A 1 120 ? 11.063 -1.392 -11.004 1.00 89.69 120 HIS A N 1
ATOM 951 C CA . HIS A 1 120 ? 10.643 -2.657 -11.575 1.00 89.69 120 HIS A CA 1
ATOM 952 C C . HIS A 1 120 ? 10.853 -3.775 -10.547 1.00 89.69 120 HIS A C 1
ATOM 954 O O . HIS A 1 120 ? 11.845 -3.788 -9.815 1.00 89.69 120 HIS A O 1
ATOM 960 N N . LYS A 1 121 ? 9.923 -4.729 -10.460 1.00 82.06 121 LYS A N 1
ATOM 961 C CA . LYS A 1 121 ? 9.886 -5.714 -9.363 1.00 82.06 121 LYS A CA 1
ATOM 962 C C . LYS A 1 121 ? 11.146 -6.579 -9.247 1.00 82.06 121 LYS A C 1
ATOM 964 O O . LYS A 1 121 ? 11.472 -7.031 -8.154 1.00 82.06 121 LYS A O 1
ATOM 969 N N . HIS A 1 122 ? 11.861 -6.766 -10.356 1.00 78.62 122 HIS A N 1
ATOM 970 C CA . HIS A 1 122 ? 13.096 -7.554 -10.434 1.00 78.62 122 HIS A CA 1
ATOM 971 C C . HIS A 1 122 ? 14.382 -6.736 -10.248 1.00 78.62 122 HIS A C 1
ATOM 973 O O . HIS A 1 122 ? 15.461 -7.319 -10.190 1.00 78.62 122 HIS A O 1
ATOM 979 N N . GLU A 1 123 ? 14.296 -5.408 -10.159 1.00 76.94 123 GLU A N 1
ATOM 980 C CA . GLU A 1 123 ? 15.470 -4.570 -9.913 1.00 76.94 123 GLU A CA 1
ATOM 981 C C . GLU A 1 123 ? 15.892 -4.652 -8.441 1.00 76.94 123 GLU A C 1
ATOM 983 O O . GLU A 1 123 ? 15.065 -4.580 -7.521 1.00 76.94 123 GLU A O 1
ATOM 988 N N . THR A 1 124 ? 17.197 -4.797 -8.217 1.00 66.56 124 THR A N 1
ATOM 989 C CA . THR A 1 124 ? 17.824 -4.689 -6.899 1.00 66.56 124 THR A CA 1
ATOM 990 C C . THR A 1 124 ? 17.934 -3.224 -6.487 1.00 66.56 124 THR A C 1
ATOM 992 O O . THR A 1 124 ? 18.286 -2.355 -7.283 1.00 66.56 124 THR A O 1
ATOM 995 N N . ASP A 1 125 ? 17.625 -2.941 -5.222 1.00 64.06 125 ASP A N 1
ATOM 996 C CA . ASP A 1 125 ? 17.874 -1.629 -4.632 1.00 64.06 125 ASP A CA 1
ATOM 997 C C . ASP A 1 125 ? 19.295 -1.572 -4.073 1.00 64.06 125 ASP A C 1
ATOM 999 O O . ASP A 1 125 ? 19.746 -2.502 -3.401 1.00 64.06 125 ASP A O 1
ATOM 1003 N N . ASP A 1 126 ? 19.966 -0.440 -4.272 1.00 58.78 126 ASP A N 1
ATOM 1004 C CA . ASP A 1 126 ? 21.145 -0.095 -3.485 1.00 58.78 126 ASP A CA 1
ATOM 1005 C C . ASP A 1 126 ? 20.687 0.421 -2.109 1.00 58.78 126 ASP A C 1
ATOM 1007 O O . ASP A 1 126 ? 20.484 1.616 -1.881 1.00 58.78 126 ASP A O 1
ATOM 1011 N N . ILE A 1 127 ? 20.419 -0.523 -1.203 1.00 54.34 127 ILE A N 1
ATOM 1012 C CA . ILE A 1 127 ? 19.849 -0.292 0.137 1.00 54.34 127 ILE A CA 1
ATOM 1013 C C . ILE A 1 127 ? 20.718 0.684 0.960 1.00 54.34 127 ILE A C 1
ATOM 1015 O O . ILE A 1 127 ? 20.202 1.430 1.796 1.00 54.34 127 ILE A O 1
ATOM 1019 N N . GLN A 1 128 ? 22.027 0.737 0.681 1.00 48.06 128 GLN A N 1
ATOM 1020 C CA . GLN 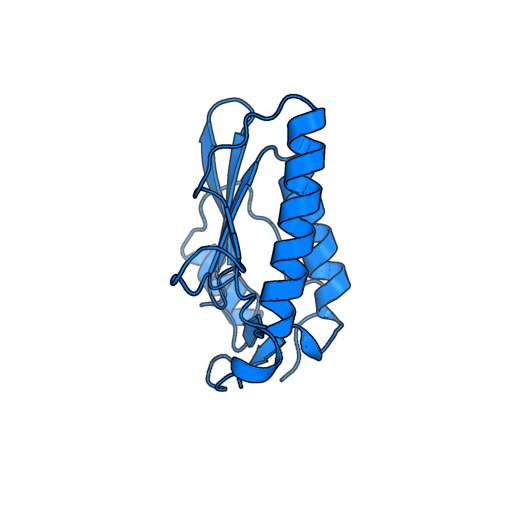A 1 128 ? 23.005 1.588 1.372 1.00 48.06 128 GLN A CA 1
ATOM 1021 C C . GLN A 1 128 ? 22.759 3.092 1.158 1.00 48.06 128 GLN A C 1
ATOM 1023 O O . GLN A 1 128 ? 23.163 3.904 1.989 1.00 48.06 128 GLN A O 1
ATOM 1028 N N . ALA A 1 129 ? 22.088 3.486 0.071 1.00 48.75 129 ALA A N 1
ATOM 1029 C CA . ALA A 1 129 ? 21.895 4.896 -0.264 1.00 48.75 129 ALA A CA 1
ATOM 1030 C C . ALA A 1 129 ? 20.762 5.577 0.529 1.00 48.75 129 ALA A C 1
ATOM 1032 O O . ALA A 1 129 ? 20.764 6.803 0.667 1.00 48.75 129 ALA A O 1
ATOM 1033 N N . TYR A 1 130 ? 19.799 4.810 1.055 1.00 44.88 130 TYR A N 1
ATOM 1034 C CA . TYR A 1 130 ? 18.548 5.362 1.602 1.00 44.88 130 TYR A CA 1
ATOM 1035 C C . TYR A 1 130 ? 18.268 4.988 3.061 1.00 44.88 130 TYR A C 1
ATOM 1037 O O . TYR A 1 130 ? 17.518 5.702 3.724 1.00 44.88 130 TYR A O 1
ATOM 1045 N N . VAL A 1 131 ? 18.907 3.935 3.581 1.00 40.72 131 VAL A N 1
ATOM 1046 C CA . VAL A 1 131 ? 18.862 3.565 5.002 1.00 40.72 131 VAL A CA 1
ATOM 1047 C C . VAL A 1 131 ? 20.171 4.010 5.648 1.00 40.72 131 VAL A C 1
ATOM 1049 O O . VAL A 1 131 ? 21.184 3.314 5.601 1.00 40.72 131 VAL A O 1
ATOM 1052 N N . ARG A 1 132 ? 20.185 5.203 6.252 1.00 39.59 132 ARG A N 1
ATOM 1053 C CA . ARG A 1 132 ? 21.316 5.597 7.101 1.00 39.59 132 ARG A CA 1
ATOM 1054 C C . ARG A 1 132 ? 21.175 4.882 8.434 1.00 39.59 132 ARG A C 1
ATOM 1056 O O . ARG A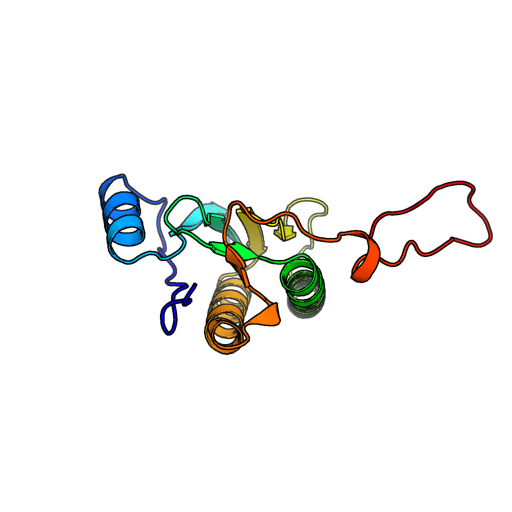 1 132 ? 20.314 5.235 9.230 1.00 39.59 132 ARG A O 1
ATOM 1063 N N . THR A 1 133 ? 22.058 3.924 8.699 1.00 40.84 133 THR A N 1
ATOM 1064 C CA . THR A 1 133 ? 22.228 3.373 10.049 1.00 40.84 133 THR A CA 1
ATOM 1065 C C . THR A 1 133 ? 22.483 4.525 11.023 1.00 40.84 133 THR A C 1
ATOM 1067 O O . THR A 1 133 ? 23.539 5.159 10.981 1.00 40.84 133 THR A O 1
ATOM 1070 N N . THR A 1 134 ? 21.528 4.825 11.897 1.00 39.41 134 THR A N 1
ATOM 1071 C CA . THR A 1 134 ? 21.769 5.720 13.030 1.00 39.41 134 THR A CA 1
ATOM 1072 C C . THR A 1 134 ? 22.466 4.932 14.127 1.00 39.41 134 THR A C 1
ATOM 1074 O O . THR A 1 134 ? 21.924 3.958 14.649 1.00 39.41 134 THR A O 1
ATOM 1077 N N . TYR A 1 135 ? 23.677 5.353 14.483 1.00 37.03 135 TYR A N 1
ATOM 1078 C CA . TYR A 1 135 ? 24.377 4.838 15.652 1.00 37.03 135 TYR A CA 1
ATOM 1079 C C . TYR A 1 135 ? 23.774 5.479 16.900 1.00 37.03 135 TYR A C 1
ATOM 1081 O O . TYR A 1 135 ? 23.848 6.695 17.074 1.00 37.03 135 TYR A O 1
ATOM 1089 N N . HIS A 1 136 ? 23.177 4.672 17.777 1.00 33.78 136 HIS A N 1
ATOM 1090 C CA . HIS A 1 136 ? 22.811 5.144 19.105 1.00 33.78 136 HIS A CA 1
ATOM 1091 C C . HIS A 1 136 ? 24.100 5.252 19.942 1.00 33.78 136 HIS A C 1
ATOM 1093 O O . HIS A 1 136 ? 24.755 4.231 20.156 1.00 33.78 136 HIS A O 1
ATOM 1099 N N . PRO A 1 137 ? 24.486 6.433 20.460 1.00 43.94 137 PRO A N 1
ATOM 1100 C CA . PRO A 1 137 ? 25.788 6.637 21.111 1.00 43.94 137 PRO A CA 1
ATOM 1101 C C . PRO A 1 137 ? 25.991 5.830 22.408 1.00 43.94 137 PRO A C 1
ATOM 1103 O O . PRO A 1 137 ? 27.076 5.851 22.979 1.00 43.94 137 PRO A O 1
ATOM 1106 N N . LYS A 1 138 ? 24.961 5.118 22.889 1.00 43.81 138 LYS A N 1
ATOM 1107 C CA . LYS A 1 138 ? 25.001 4.299 24.114 1.00 43.81 138 LYS A CA 1
ATOM 1108 C C . LYS A 1 138 ? 24.589 2.831 23.937 1.00 43.81 138 LYS A C 1
ATOM 1110 O O . LYS A 1 138 ? 24.340 2.159 24.930 1.00 43.81 138 LYS A O 1
ATOM 1115 N N . GLY A 1 139 ? 24.487 2.320 22.711 1.00 43.22 139 GLY A N 1
ATOM 1116 C CA . GLY A 1 139 ? 24.128 0.917 22.485 1.00 43.22 139 GLY A CA 1
ATOM 1117 C C . GLY A 1 139 ? 24.886 0.330 21.306 1.00 43.22 139 GLY A C 1
ATOM 1118 O O . GLY A 1 139 ? 24.810 0.864 20.206 1.00 43.22 139 GLY A O 1
ATOM 1119 N N . ASN A 1 140 ? 25.576 -0.792 21.523 1.00 40.94 140 ASN A N 1
ATOM 1120 C CA . ASN A 1 140 ? 26.234 -1.604 20.487 1.00 40.94 140 ASN A CA 1
ATOM 1121 C C . ASN A 1 140 ? 25.225 -2.321 19.562 1.00 40.94 140 ASN A C 1
ATOM 1123 O O . ASN A 1 140 ? 25.448 -3.449 19.128 1.00 40.94 140 ASN A O 1
ATOM 1127 N N . THR A 1 141 ? 24.095 -1.692 19.257 1.00 43.59 141 THR A N 1
ATOM 1128 C CA . THR A 1 141 ? 23.018 -2.286 18.472 1.00 43.59 141 THR A CA 1
ATOM 1129 C C . THR A 1 141 ? 22.709 -1.384 17.292 1.00 43.59 141 THR A C 1
ATOM 1131 O O . THR A 1 141 ? 22.278 -0.242 17.445 1.00 43.59 141 THR A O 1
ATOM 1134 N N . LYS A 1 142 ? 22.944 -1.918 16.090 1.00 39.41 142 LYS A N 1
ATOM 1135 C CA . LYS A 1 142 ? 22.495 -1.308 14.841 1.00 39.41 142 LYS A CA 1
ATOM 1136 C C . LYS A 1 142 ? 20.975 -1.421 14.795 1.00 39.41 142 LYS A C 1
ATOM 1138 O O . LYS A 1 142 ? 20.452 -2.532 14.771 1.00 39.41 142 LYS A O 1
ATOM 1143 N N . ILE A 1 143 ? 20.283 -0.289 14.790 1.00 42.94 143 ILE A N 1
ATOM 1144 C CA . ILE A 1 143 ? 18.849 -0.246 14.512 1.00 42.94 143 ILE A CA 1
ATOM 1145 C C . ILE A 1 143 ? 18.711 0.135 13.039 1.00 42.94 143 ILE A C 1
ATOM 1147 O O . ILE A 1 143 ? 19.173 1.199 12.626 1.00 42.94 143 ILE A O 1
ATOM 1151 N N . LEU A 1 144 ? 18.141 -0.773 12.249 1.00 34.31 144 LEU A N 1
ATOM 1152 C CA . LEU A 1 144 ? 17.647 -0.467 10.909 1.00 34.31 144 LEU A CA 1
ATOM 1153 C C . LEU A 1 144 ? 16.336 0.301 11.104 1.00 34.31 144 LEU A C 1
ATOM 1155 O O . LEU A 1 144 ? 15.403 -0.250 11.688 1.00 34.31 144 LEU A O 1
ATOM 1159 N N . ILE A 1 145 ? 16.306 1.570 10.696 1.00 45.56 145 ILE A N 1
ATOM 1160 C CA . ILE A 1 145 ? 15.099 2.409 10.670 1.00 45.56 145 ILE A CA 1
ATOM 1161 C C . ILE A 1 145 ? 14.757 2.686 9.213 1.00 45.56 145 ILE A C 1
ATOM 1163 O O . ILE A 1 145 ? 15.703 3.030 8.467 1.00 45.56 145 ILE A O 1
#

Secondary structure (DSSP, 8-state):
--PPSS---EESSPPPHHHHHHHHHTT--EEEEEEEETTEEEEEEE-TTSSEEE-HHHHHHHHHHHHHHHHHHHHTT----TTS-EE-SSEEEEEE-HHHHHHHHHHHHHHTT-TTTEEETTPPP-GGGT---BPPTT-S--B--

Sequence (145 aa):
MTVPIKPFRLLKHHATREDYGSCERNNIPTCHITSTHGKYATLEIDFITCDYRLSSYGQCKMQGMLNMELIFAWLRGYNITMNKSNIGSSVIVVKSDMLTINTIITQLNVLSSDARLFRHKHETDDIQAYVRTTYHPKGNTKILI

Radius of gyra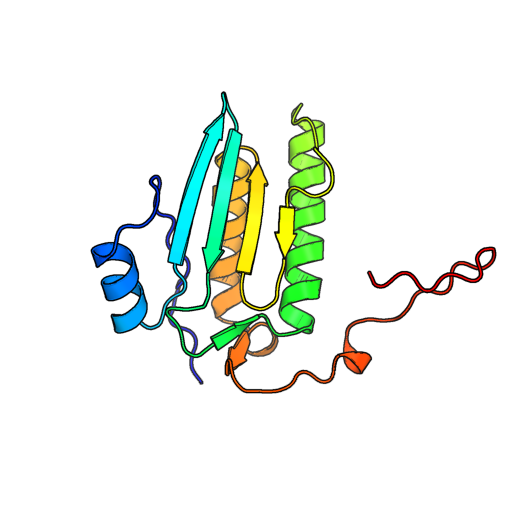tion: 15.99 Å; chains: 1; bounding box: 41×26×41 Å

Organism: NCBI:txid3039389

Foldseek 3Di:
DAQDQLQQDEAAADDDPVQLVVSLVVQGWRWYFPDDDVQKTKIKTFNPSHQKWFALQLQVVLVVVLVVLVVVQVVVVDDDDPPQFGRDGGMTIDMGGPVSVVVSSVVCNVCSPPPNGMDGPPDDHPNPVRFDQDDDPPDPDTDGD

pLDDT: mean 81.25, std 17.11, range [33.78, 97.38]